Protein AF-A0A7L2R7R6-F1 (afdb_monomer)

Structure (mmCIF, N/CA/C/O backbone):
data_AF-A0A7L2R7R6-F1
#
_entry.id   AF-A0A7L2R7R6-F1
#
loop_
_atom_site.group_PDB
_atom_site.id
_atom_site.type_symbol
_atom_site.label_atom_id
_atom_site.label_alt_id
_atom_site.label_comp_id
_atom_site.label_asym_id
_atom_site.label_entity_id
_atom_site.label_seq_id
_atom_site.pdbx_PDB_ins_code
_atom_site.Cartn_x
_atom_site.Cartn_y
_atom_site.Cartn_z
_atom_site.occupancy
_atom_site.B_iso_or_equiv
_atom_site.auth_seq_id
_atom_site.auth_comp_id
_atom_site.auth_asym_id
_atom_site.auth_atom_id
_atom_site.pdbx_PDB_model_num
ATOM 1 N N . GLN A 1 1 ? 19.106 -12.930 -0.674 1.00 84.19 1 GLN A N 1
ATOM 2 C CA . GLN A 1 1 ? 17.961 -12.560 -1.533 1.00 84.19 1 GLN A CA 1
ATOM 3 C C . GLN A 1 1 ? 17.373 -11.198 -1.166 1.00 84.19 1 GLN A C 1
ATOM 5 O O . GLN A 1 1 ? 17.303 -10.368 -2.055 1.00 84.19 1 GLN A O 1
ATOM 10 N N . LEU A 1 2 ? 17.042 -10.899 0.100 1.00 93.94 2 LEU A N 1
ATOM 11 C CA . LEU A 1 2 ? 16.518 -9.565 0.470 1.00 93.94 2 LEU A CA 1
ATOM 12 C C . LEU A 1 2 ? 17.477 -8.404 0.155 1.00 93.94 2 LEU A C 1
ATOM 14 O O . LEU A 1 2 ? 17.039 -7.392 -0.372 1.00 93.94 2 LEU A O 1
ATOM 18 N N . LEU A 1 3 ? 18.783 -8.561 0.415 1.00 94.81 3 LEU A N 1
ATOM 19 C CA . LEU A 1 3 ? 19.774 -7.528 0.079 1.00 94.81 3 LEU A CA 1
ATOM 20 C C . LEU A 1 3 ? 19.840 -7.265 -1.432 1.00 94.81 3 LEU A C 1
ATOM 22 O O . LEU A 1 3 ? 19.861 -6.123 -1.861 1.00 94.81 3 LEU A O 1
ATOM 26 N N . GLU A 1 4 ? 19.829 -8.321 -2.242 1.00 95.75 4 GLU A N 1
ATOM 27 C CA . GLU A 1 4 ? 19.827 -8.210 -3.703 1.00 95.75 4 GLU A CA 1
ATOM 28 C C . GLU A 1 4 ? 18.562 -7.504 -4.204 1.00 95.75 4 GLU A C 1
ATOM 30 O O . GLU A 1 4 ? 18.647 -6.598 -5.024 1.00 95.75 4 GLU A O 1
ATOM 35 N N . GLN A 1 5 ? 17.397 -7.855 -3.654 1.00 95.44 5 GLN A N 1
ATOM 36 C CA . GLN A 1 5 ? 16.141 -7.177 -3.972 1.00 95.44 5 GLN A CA 1
ATOM 37 C C . GLN A 1 5 ? 16.171 -5.701 -3.568 1.00 95.44 5 GLN A C 1
ATOM 39 O O . GLN A 1 5 ? 15.775 -4.852 -4.363 1.00 95.44 5 GLN A O 1
ATOM 44 N N . ALA A 1 6 ? 16.677 -5.389 -2.373 1.00 95.12 6 ALA A N 1
ATOM 45 C CA . ALA A 1 6 ? 16.817 -4.016 -1.903 1.00 95.12 6 ALA A CA 1
ATOM 46 C C . ALA A 1 6 ? 17.739 -3.203 -2.825 1.00 95.12 6 ALA A C 1
ATOM 48 O O . ALA A 1 6 ? 17.372 -2.104 -3.227 1.00 95.12 6 ALA A O 1
ATOM 49 N N . LEU A 1 7 ? 18.877 -3.773 -3.235 1.00 96.75 7 LEU A N 1
ATOM 50 C CA . LEU A 1 7 ? 19.813 -3.132 -4.162 1.00 96.75 7 LEU A CA 1
ATOM 51 C C . LEU A 1 7 ? 19.201 -2.906 -5.547 1.00 96.75 7 LEU A C 1
ATOM 53 O O . LEU A 1 7 ? 19.373 -1.838 -6.132 1.00 96.75 7 LEU A O 1
ATOM 57 N N . VAL A 1 8 ? 18.461 -3.888 -6.072 1.00 95.19 8 VAL A N 1
ATOM 58 C CA . VAL A 1 8 ? 17.740 -3.728 -7.340 1.00 95.19 8 VAL A CA 1
ATOM 59 C C . VAL A 1 8 ? 16.736 -2.584 -7.228 1.00 95.19 8 VAL A C 1
ATOM 61 O O . VAL A 1 8 ? 16.703 -1.729 -8.107 1.00 95.19 8 VAL A O 1
ATOM 64 N N . ILE A 1 9 ? 15.951 -2.527 -6.151 1.00 94.31 9 ILE A N 1
ATOM 65 C CA . ILE A 1 9 ? 14.963 -1.463 -5.934 1.00 94.31 9 ILE A CA 1
ATOM 66 C C . ILE A 1 9 ? 15.643 -0.094 -5.810 1.00 94.31 9 ILE A C 1
ATOM 68 O O . ILE A 1 9 ? 15.216 0.848 -6.476 1.00 94.31 9 ILE A O 1
ATOM 72 N N . GLU A 1 10 ? 16.711 0.021 -5.018 1.00 95.25 10 GLU A N 1
ATOM 73 C CA . GLU A 1 10 ? 17.449 1.276 -4.827 1.00 95.25 10 GLU A CA 1
ATOM 74 C C . GLU A 1 10 ? 17.964 1.831 -6.161 1.00 95.25 10 GLU A C 1
ATOM 76 O O . GLU A 1 10 ? 17.746 2.999 -6.491 1.00 95.25 10 GLU A O 1
ATOM 81 N N . GLU A 1 11 ? 18.596 0.981 -6.971 1.00 95.12 11 GLU A N 1
ATOM 82 C CA . GLU A 1 11 ? 19.136 1.387 -8.265 1.00 95.12 11 GLU A CA 1
ATOM 83 C C . GLU A 1 11 ? 18.020 1.743 -9.263 1.00 95.12 11 GLU A C 1
ATOM 85 O O . GLU A 1 11 ? 18.174 2.683 -10.047 1.00 95.12 11 GLU A O 1
ATOM 90 N N . GLN A 1 12 ? 16.868 1.058 -9.222 1.00 92.56 12 GLN A N 1
ATOM 91 C CA . GLN A 1 12 ? 15.706 1.441 -10.034 1.00 92.56 12 GLN A CA 1
ATOM 92 C C . GLN A 1 12 ? 15.169 2.819 -9.642 1.00 92.56 12 GLN A C 1
ATOM 94 O O . GLN A 1 12 ? 14.906 3.634 -10.526 1.00 92.56 12 GLN A O 1
ATOM 99 N N . LEU A 1 13 ? 15.050 3.113 -8.344 1.00 92.81 13 LEU A N 1
ATOM 100 C CA . LEU A 1 13 ? 14.609 4.425 -7.863 1.00 92.81 13 LEU A CA 1
ATOM 101 C C . LEU A 1 13 ? 15.598 5.528 -8.259 1.00 92.81 13 LEU A C 1
ATOM 103 O O . LEU A 1 13 ? 15.184 6.579 -8.749 1.00 92.81 13 LEU A O 1
ATOM 107 N N . ARG A 1 14 ? 16.905 5.268 -8.134 1.00 96.00 14 ARG A N 1
ATOM 108 C CA . ARG A 1 14 ? 17.962 6.196 -8.560 1.00 96.00 14 ARG A CA 1
ATOM 109 C C . ARG A 1 14 ? 17.873 6.516 -10.054 1.00 96.00 14 ARG A C 1
ATOM 111 O O . ARG A 1 14 ? 17.934 7.682 -10.441 1.00 96.00 14 ARG A O 1
ATOM 118 N N . ARG A 1 15 ? 17.702 5.497 -10.904 1.00 93.69 15 ARG A N 1
ATOM 119 C CA . ARG A 1 15 ? 17.555 5.675 -12.361 1.00 93.69 15 ARG A CA 1
ATOM 120 C C . ARG A 1 15 ? 16.255 6.368 -12.737 1.00 93.69 15 ARG A C 1
ATOM 122 O O . ARG A 1 15 ? 16.269 7.215 -13.624 1.00 93.69 15 ARG A O 1
ATOM 129 N N . ALA A 1 16 ? 15.156 6.029 -12.068 1.00 90.62 16 ALA A N 1
ATOM 130 C CA . ALA A 1 16 ? 13.877 6.693 -12.271 1.00 90.62 16 ALA A CA 1
ATOM 131 C C . ALA A 1 16 ? 13.993 8.192 -11.971 1.00 90.62 16 ALA A C 1
ATOM 133 O O . ALA A 1 16 ? 13.594 9.001 -12.802 1.00 90.62 16 ALA A O 1
ATOM 134 N N . ALA A 1 17 ? 14.637 8.564 -10.860 1.00 90.69 17 ALA A N 1
ATOM 135 C CA . ALA A 1 17 ? 14.906 9.959 -10.525 1.00 90.69 17 ALA A CA 1
ATOM 136 C C . ALA A 1 17 ? 15.788 10.651 -11.578 1.00 90.69 17 ALA A C 1
ATOM 138 O O . ALA A 1 17 ? 15.450 11.739 -12.033 1.00 90.69 17 ALA A O 1
ATOM 139 N N . TYR A 1 18 ? 16.869 10.003 -12.032 1.00 94.88 18 TYR A N 1
ATOM 140 C CA . TYR A 1 18 ? 17.730 10.546 -13.094 1.00 94.88 18 TYR A CA 1
ATOM 141 C C . TYR A 1 18 ? 16.966 10.812 -14.402 1.00 94.88 18 TYR A C 1
ATOM 143 O O . TYR A 1 18 ? 17.211 11.804 -15.084 1.00 94.88 18 TYR A O 1
ATOM 151 N N . LEU A 1 19 ? 16.017 9.937 -14.742 1.00 92.62 19 LEU A N 1
ATOM 152 C CA . LEU A 1 19 ? 15.170 10.052 -15.930 1.00 92.62 19 LEU A CA 1
ATOM 153 C C . LEU A 1 19 ? 13.894 10.882 -15.693 1.00 92.62 19 LEU A C 1
ATOM 155 O O . LEU A 1 19 ? 13.074 10.982 -16.604 1.00 92.62 19 LEU A O 1
ATOM 159 N N . ASN A 1 20 ? 13.710 11.460 -14.499 1.00 90.25 20 ASN A N 1
ATOM 160 C CA . ASN A 1 20 ? 12.473 12.118 -14.056 1.00 90.25 20 ASN A CA 1
ATOM 161 C C . ASN A 1 20 ? 11.208 11.266 -14.287 1.00 90.25 20 ASN A C 1
ATOM 163 O O . ASN A 1 20 ? 10.127 11.788 -14.560 1.00 90.25 20 ASN A O 1
ATOM 167 N N . MET A 1 21 ? 11.335 9.942 -14.188 1.00 87.25 21 MET A N 1
ATOM 168 C CA . MET A 1 21 ? 10.201 9.029 -14.245 1.00 87.25 21 MET A CA 1
ATOM 169 C C . MET A 1 21 ? 9.457 9.082 -12.915 1.00 87.25 21 MET A C 1
ATOM 171 O O . MET A 1 21 ? 9.955 8.618 -11.889 1.00 87.25 21 MET A O 1
ATOM 175 N N . THR A 1 22 ? 8.248 9.627 -12.944 1.00 81.25 22 THR A N 1
ATOM 176 C CA . THR A 1 22 ? 7.325 9.601 -11.812 1.00 81.25 22 THR A CA 1
ATOM 177 C C . THR A 1 22 ? 6.437 8.364 -11.890 1.00 81.25 22 THR A C 1
ATOM 179 O O . THR A 1 22 ? 6.097 7.881 -12.973 1.00 81.25 22 THR A O 1
ATOM 182 N N . GLN A 1 23 ? 6.079 7.812 -10.731 1.00 77.00 23 GLN A N 1
ATOM 183 C CA . GLN A 1 23 ? 5.053 6.776 -10.680 1.00 77.00 23 GLN A CA 1
ATOM 184 C C . GLN A 1 23 ? 3.691 7.415 -10.929 1.00 77.00 23 GLN A C 1
ATOM 186 O O . GLN A 1 23 ? 3.405 8.500 -10.425 1.00 77.00 23 GLN A O 1
ATOM 191 N N . ASP A 1 24 ? 2.858 6.732 -11.706 1.00 79.88 24 ASP A N 1
ATOM 192 C CA . ASP A 1 24 ? 1.473 7.134 -11.887 1.00 79.88 24 ASP A CA 1
ATOM 193 C C . ASP A 1 24 ? 0.710 6.880 -10.573 1.00 79.88 24 ASP A C 1
ATOM 195 O O . ASP A 1 24 ? 0.585 5.719 -10.167 1.00 79.88 24 ASP A O 1
ATOM 199 N N . PRO A 1 25 ? 0.196 7.921 -9.892 1.00 73.81 25 PRO A N 1
ATOM 200 C CA . PRO A 1 25 ? -0.549 7.752 -8.647 1.00 73.81 25 PRO A CA 1
ATOM 201 C C . PRO A 1 25 ? -1.862 6.985 -8.850 1.00 73.81 25 PRO A C 1
ATOM 203 O O . PRO A 1 25 ? -2.395 6.424 -7.896 1.00 73.81 25 PRO A O 1
ATOM 206 N N . SER A 1 26 ? -2.369 6.910 -10.086 1.00 77.38 26 SER A N 1
ATOM 207 C CA . SER A 1 26 ? -3.529 6.086 -10.431 1.00 77.38 26 SER A CA 1
ATOM 208 C C . SER A 1 26 ? -3.180 4.607 -10.639 1.00 77.38 26 SER A C 1
ATOM 210 O O . SER A 1 26 ? -4.073 3.779 -10.840 1.00 77.38 26 SER A O 1
ATOM 212 N N . HIS A 1 27 ? -1.895 4.235 -10.547 1.00 83.69 27 HIS A N 1
ATOM 213 C CA . HIS A 1 27 ? -1.480 2.846 -10.652 1.00 83.69 27 HIS A CA 1
ATOM 214 C C . HIS A 1 27 ? -2.096 2.023 -9.504 1.00 83.69 27 HIS A C 1
ATOM 216 O O . HIS A 1 27 ? -1.962 2.389 -8.335 1.00 83.69 27 HIS A O 1
ATOM 222 N N . PRO A 1 28 ? -2.707 0.859 -9.777 1.00 80.50 28 PRO A N 1
ATOM 223 C CA . PRO A 1 28 ? -3.454 0.119 -8.761 1.00 80.50 28 PRO A CA 1
ATOM 224 C C . PRO A 1 28 ? -2.636 -0.306 -7.536 1.00 80.50 28 PRO A C 1
ATOM 226 O O . PRO A 1 28 ? -3.138 -0.321 -6.417 1.00 80.50 28 PRO A O 1
ATOM 229 N N . ALA A 1 29 ? -1.352 -0.616 -7.735 1.00 86.56 29 ALA A N 1
ATOM 230 C CA . ALA A 1 29 ? -0.447 -0.911 -6.625 1.00 86.56 29 ALA A CA 1
ATOM 231 C C . ALA A 1 29 ? -0.145 0.331 -5.762 1.00 86.56 29 ALA A C 1
ATOM 233 O O . ALA A 1 29 ? 0.061 0.187 -4.563 1.00 86.56 29 ALA A O 1
ATOM 234 N N . MET A 1 30 ? -0.150 1.539 -6.345 1.00 89.56 30 MET A N 1
ATOM 235 C CA . MET A 1 30 ? 0.002 2.783 -5.581 1.00 89.56 30 MET A CA 1
ATOM 236 C C . MET A 1 30 ? -1.244 3.080 -4.750 1.00 89.56 30 MET A C 1
ATOM 238 O O . MET A 1 30 ? -1.107 3.465 -3.594 1.00 89.56 30 MET A O 1
ATOM 242 N N . ALA A 1 31 ? -2.441 2.842 -5.294 1.00 88.25 31 ALA A N 1
ATOM 243 C CA . ALA A 1 31 ? -3.689 2.996 -4.546 1.00 88.25 31 ALA A CA 1
ATOM 244 C C . ALA A 1 31 ? -3.747 2.050 -3.331 1.00 88.25 31 ALA A C 1
ATOM 246 O O . ALA A 1 31 ? -4.052 2.487 -2.223 1.00 88.25 31 ALA A O 1
ATOM 247 N N . LEU A 1 32 ? -3.368 0.780 -3.517 1.00 91.81 32 LEU A N 1
ATOM 248 C CA . LEU A 1 32 ? -3.255 -0.181 -2.417 1.00 91.81 32 LEU A CA 1
ATOM 249 C C . LEU A 1 32 ? -2.191 0.242 -1.390 1.00 91.81 32 LEU A C 1
ATOM 251 O O . LEU A 1 32 ? -2.426 0.138 -0.190 1.00 91.81 32 LEU A O 1
ATOM 255 N N . ASN A 1 33 ? -1.038 0.740 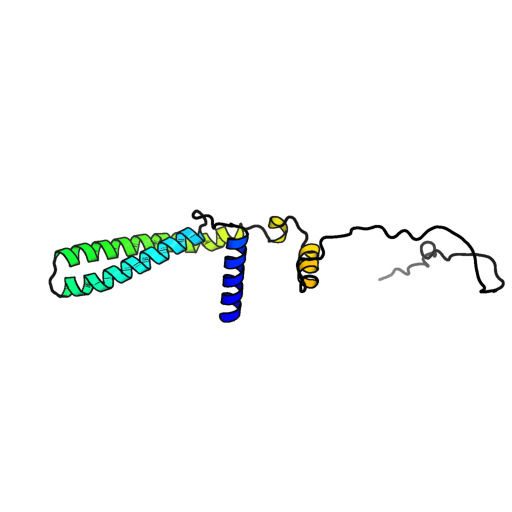-1.848 1.00 91.94 33 ASN A N 1
ATOM 256 C CA . ASN A 1 33 ? 0.024 1.232 -0.969 1.00 91.94 33 ASN A CA 1
ATOM 257 C C . ASN A 1 33 ? -0.415 2.455 -0.144 1.00 91.94 33 ASN A C 1
ATOM 259 O O . ASN A 1 33 ? -0.106 2.539 1.039 1.00 91.94 33 ASN A O 1
ATOM 263 N N . ALA A 1 34 ? -1.163 3.385 -0.743 1.00 92.31 34 ALA A N 1
ATOM 264 C CA . ALA A 1 34 ? -1.720 4.532 -0.031 1.00 92.31 34 ALA A CA 1
ATOM 265 C C . ALA A 1 34 ? -2.725 4.092 1.045 1.00 92.31 34 ALA A C 1
ATOM 267 O O . ALA A 1 34 ? -2.653 4.564 2.176 1.00 92.31 34 ALA A O 1
ATOM 268 N N . ARG A 1 35 ? -3.604 3.133 0.721 1.00 93.81 35 ARG A N 1
ATOM 269 C CA . ARG A 1 35 ? -4.536 2.551 1.699 1.00 93.81 35 ARG A CA 1
ATOM 270 C C . ARG A 1 35 ? -3.819 1.817 2.829 1.00 93.81 35 ARG A C 1
ATOM 272 O O . ARG A 1 35 ? -4.243 1.927 3.973 1.00 93.81 35 ARG A O 1
ATOM 279 N N . LEU A 1 36 ? -2.721 1.116 2.538 1.00 95.50 36 LEU A N 1
ATOM 280 C CA . LEU A 1 36 ? -1.900 0.487 3.575 1.00 95.50 36 LEU A CA 1
ATOM 281 C C . LEU A 1 36 ? -1.351 1.531 4.559 1.00 95.50 36 LEU A C 1
ATOM 283 O O . LEU A 1 36 ? -1.495 1.350 5.764 1.00 95.50 36 LEU A O 1
ATOM 287 N N . ALA A 1 37 ? -0.803 2.639 4.056 1.00 95.44 37 ALA A N 1
ATOM 288 C CA . ALA A 1 37 ? -0.306 3.723 4.905 1.00 95.44 37 ALA A CA 1
ATOM 289 C C . ALA A 1 37 ? -1.423 4.366 5.754 1.00 95.44 37 ALA A C 1
ATOM 291 O O . ALA A 1 37 ? -1.205 4.719 6.913 1.00 95.44 37 ALA A O 1
ATOM 292 N N . GLU A 1 38 ? -2.636 4.496 5.207 1.00 95.94 38 GLU A N 1
ATOM 293 C CA . GLU A 1 38 ? -3.797 4.993 5.955 1.00 95.94 38 GLU A CA 1
ATOM 294 C C . GLU A 1 38 ? -4.214 4.027 7.073 1.00 95.94 38 GLU A C 1
ATOM 296 O O . GLU A 1 38 ? -4.456 4.456 8.201 1.00 95.94 38 GLU A O 1
ATOM 301 N N . VAL A 1 39 ? -4.231 2.719 6.794 1.00 97.06 39 VAL A N 1
ATOM 302 C CA . VAL A 1 39 ? -4.503 1.686 7.803 1.00 97.06 39 VAL A CA 1
ATOM 303 C C . VAL A 1 39 ? -3.468 1.722 8.924 1.00 97.06 39 VAL A C 1
ATOM 305 O O . VAL A 1 39 ? -3.848 1.668 10.093 1.00 97.06 39 VAL A O 1
ATOM 308 N N . GLU A 1 40 ? -2.182 1.849 8.597 1.00 95.62 40 GLU A N 1
ATOM 309 C CA . GLU A 1 40 ? -1.114 1.983 9.594 1.00 95.62 40 GLU A CA 1
ATOM 310 C C . GLU A 1 40 ? -1.334 3.217 10.477 1.00 95.62 40 GLU A C 1
ATOM 312 O O . GLU A 1 40 ? -1.313 3.105 11.702 1.00 95.62 40 GLU A O 1
ATOM 317 N N . CYS A 1 41 ? -1.645 4.367 9.875 1.00 96.25 41 CYS A N 1
ATOM 318 C CA . CYS A 1 41 ? -1.915 5.605 10.606 1.00 96.25 41 CYS A CA 1
ATOM 319 C C . CYS A 1 41 ? -3.138 5.488 11.535 1.00 96.25 41 CYS A C 1
ATOM 321 O O . CYS A 1 41 ? -3.085 5.887 12.703 1.00 96.25 41 CYS A O 1
ATOM 323 N N . LEU A 1 42 ? -4.238 4.904 11.052 1.00 96.06 42 LEU A N 1
ATOM 324 C CA . LEU A 1 42 ? -5.442 4.679 11.856 1.00 96.06 42 LEU A CA 1
ATOM 325 C C . LEU A 1 42 ? -5.193 3.686 12.992 1.00 96.06 42 LEU A C 1
ATOM 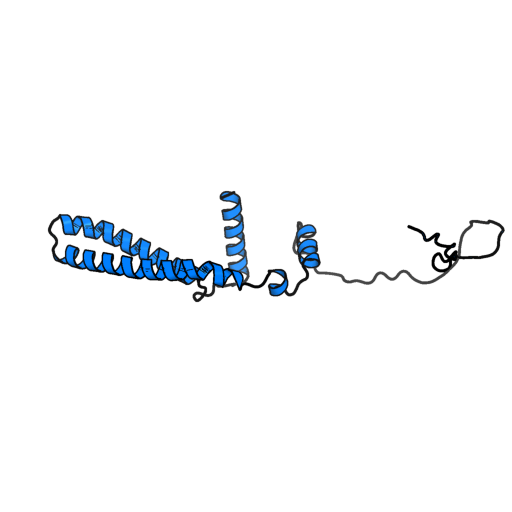327 O O . LEU A 1 42 ? -5.671 3.905 14.106 1.00 96.06 42 LEU A O 1
ATOM 331 N N . ALA A 1 43 ? -4.426 2.623 12.746 1.00 95.38 43 ALA A N 1
ATOM 332 C CA . ALA A 1 43 ? -4.041 1.664 13.775 1.00 95.38 43 ALA A CA 1
ATOM 333 C C . ALA A 1 43 ? -3.172 2.320 14.860 1.00 95.38 43 ALA A C 1
ATOM 335 O O . ALA A 1 43 ? -3.376 2.083 16.055 1.00 95.38 43 ALA A O 1
ATOM 336 N N . GLU A 1 44 ? -2.252 3.196 14.462 1.00 95.38 44 GLU A N 1
ATOM 337 C CA . GLU A 1 44 ? -1.412 3.956 15.384 1.00 95.38 44 GLU A CA 1
ATOM 338 C C . GLU A 1 44 ? -2.258 4.922 16.232 1.00 95.38 44 GLU A C 1
ATOM 340 O O . GLU A 1 44 ? -2.150 4.939 17.462 1.00 95.38 44 GLU A O 1
ATOM 345 N N . SER A 1 45 ? -3.187 5.658 15.611 1.00 94.00 45 SER A N 1
ATOM 346 C CA . SER A 1 45 ? -4.155 6.511 16.316 1.00 94.00 45 SER A CA 1
ATOM 347 C C . SER A 1 45 ? -5.027 5.707 17.290 1.00 94.00 45 SER A C 1
ATOM 349 O O . SER A 1 45 ? -5.189 6.088 18.454 1.00 94.00 45 SER A O 1
ATOM 351 N N . HIS A 1 46 ? -5.517 4.541 16.859 1.00 95.50 46 HIS A N 1
ATOM 352 C CA . HIS A 1 46 ? -6.310 3.633 17.683 1.00 95.50 46 HIS A CA 1
ATOM 353 C C . HIS A 1 46 ? -5.547 3.186 18.939 1.00 95.50 46 HIS A C 1
ATOM 355 O O . HIS A 1 46 ? -6.120 3.133 20.030 1.00 95.50 46 HIS A O 1
ATOM 361 N N . GLN A 1 47 ? -4.244 2.908 18.827 1.00 94.50 47 GLN A N 1
ATOM 362 C CA . GLN A 1 47 ? -3.412 2.525 19.970 1.00 94.50 47 GLN A CA 1
ATOM 363 C C . GLN A 1 47 ? -3.341 3.624 21.043 1.00 94.50 47 GLN A C 1
ATOM 365 O O . GLN A 1 47 ? -3.317 3.318 22.240 1.00 94.50 47 GLN A O 1
ATOM 370 N N . HIS A 1 48 ? -3.321 4.893 20.632 1.00 92.50 48 HIS A N 1
ATOM 371 C CA . HIS A 1 48 ? -3.311 6.036 21.545 1.00 92.50 48 HIS A CA 1
ATOM 372 C C . HIS A 1 48 ? -4.692 6.247 22.180 1.00 92.50 48 HIS A C 1
ATOM 374 O O . HIS A 1 48 ? -4.815 6.236 23.407 1.00 92.50 48 HIS A O 1
ATOM 380 N N . LEU A 1 49 ? -5.740 6.323 21.355 1.00 93.75 49 LEU A N 1
ATOM 381 C CA . LEU A 1 49 ? -7.116 6.569 21.798 1.00 93.75 49 LEU A CA 1
ATOM 382 C C . LEU A 1 49 ? -7.669 5.454 22.696 1.00 93.75 49 LEU A C 1
ATOM 384 O O . LEU A 1 49 ? -8.462 5.723 23.599 1.00 93.75 49 LEU A O 1
ATOM 388 N N . SER A 1 50 ? -7.231 4.208 22.492 1.00 94.25 50 SER A N 1
ATOM 389 C CA . SER A 1 50 ? -7.625 3.058 23.316 1.00 94.25 50 SER A CA 1
ATOM 390 C C . SER A 1 50 ? -7.265 3.269 24.787 1.00 94.25 50 SER A C 1
ATOM 392 O O . SER A 1 50 ? -8.098 3.060 25.671 1.00 94.25 50 SER A O 1
ATOM 394 N N . LYS A 1 51 ? -6.060 3.789 25.058 1.00 94.38 51 LYS A N 1
ATOM 395 C CA . LYS A 1 51 ? -5.590 4.081 26.421 1.00 94.38 51 LYS A CA 1
ATOM 396 C C . LYS A 1 51 ? -6.411 5.189 27.078 1.00 94.38 51 LYS A C 1
ATOM 398 O O . LYS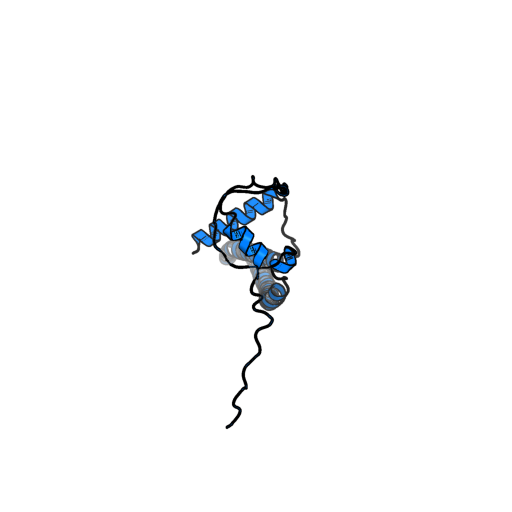 A 1 51 ? -6.779 5.068 28.243 1.00 94.38 51 LYS A O 1
ATOM 403 N N . GLU A 1 52 ? -6.724 6.245 26.330 1.00 92.31 52 GLU A N 1
ATOM 404 C CA . GLU A 1 52 ? -7.550 7.351 26.826 1.00 92.31 52 GLU A CA 1
ATOM 405 C C . GLU A 1 52 ? -8.990 6.906 27.115 1.00 92.31 52 GLU A C 1
ATOM 407 O O . GLU A 1 52 ? -9.559 7.266 28.145 1.00 92.31 52 GLU A O 1
ATOM 412 N N . SER A 1 53 ? -9.574 6.080 26.244 1.00 93.12 53 SER A N 1
ATOM 413 C CA . SER A 1 53 ? -10.910 5.506 26.445 1.00 93.12 53 SER A CA 1
ATOM 414 C C . SER A 1 53 ? -10.975 4.618 27.691 1.00 93.12 53 SER A C 1
ATOM 416 O O . SER A 1 53 ? -11.886 4.776 28.506 1.00 93.12 53 SER A O 1
ATOM 418 N N . LEU A 1 54 ? -9.974 3.750 27.899 1.00 92.56 54 LEU A N 1
ATOM 419 C CA . LEU A 1 54 ? -9.841 2.907 29.099 1.00 92.56 54 LEU A CA 1
ATOM 420 C C . LEU A 1 54 ? -9.752 3.730 30.393 1.00 92.56 54 LEU A C 1
ATOM 422 O O . LEU A 1 54 ? -10.243 3.292 31.431 1.00 92.56 54 LEU A O 1
ATOM 426 N N . ALA A 1 55 ? -9.191 4.941 30.328 1.00 93.69 55 ALA A N 1
ATOM 427 C CA . ALA A 1 55 ? -9.179 5.893 31.439 1.00 93.69 55 ALA A CA 1
ATOM 428 C C . ALA A 1 55 ? -10.547 6.569 31.697 1.00 93.69 55 ALA A C 1
ATOM 430 O O . ALA A 1 55 ? -10.657 7.436 32.561 1.00 93.69 55 ALA A O 1
ATOM 431 N N . GLY A 1 56 ? -11.600 6.181 30.968 1.00 91.94 56 GLY A N 1
ATOM 432 C CA . GLY A 1 56 ? -12.966 6.686 31.125 1.00 91.94 56 GLY A CA 1
ATOM 433 C C . GLY A 1 56 ? -13.321 7.856 30.204 1.00 91.94 56 GLY A C 1
ATOM 434 O O . GLY A 1 56 ? -14.369 8.484 30.386 1.00 91.94 56 GLY A O 1
ATOM 435 N N . ASN A 1 57 ? -12.484 8.165 29.207 1.00 94.25 57 ASN A N 1
ATOM 436 C CA . ASN A 1 57 ? -12.725 9.261 28.272 1.00 94.25 57 ASN A CA 1
ATOM 437 C C . ASN A 1 57 ? -13.830 8.901 27.253 1.00 94.25 57 ASN A C 1
ATOM 439 O O . ASN A 1 57 ? -13.594 8.270 26.221 1.00 94.25 57 ASN A O 1
ATOM 443 N N . LYS A 1 58 ? -15.067 9.327 27.536 1.00 92.75 58 LYS A N 1
ATOM 444 C CA . LYS A 1 58 ? -16.248 9.054 26.696 1.00 92.75 58 LYS A CA 1
ATOM 445 C C . LYS A 1 58 ? -16.115 9.521 25.233 1.00 92.75 58 LYS A C 1
ATOM 447 O O . LYS A 1 58 ? -16.475 8.730 24.360 1.00 92.75 58 LYS A O 1
ATOM 452 N N . PRO A 1 59 ? -15.624 10.738 24.907 1.00 92.81 59 PRO A N 1
ATOM 453 C CA . PRO A 1 59 ? -15.424 11.115 23.508 1.00 92.81 59 PRO A CA 1
ATOM 454 C C . PRO A 1 59 ? -14.342 10.280 22.810 1.00 92.81 59 PRO A C 1
ATOM 456 O O . PRO A 1 59 ? -14.532 9.948 21.643 1.00 92.81 59 PRO A O 1
ATOM 459 N N . ALA A 1 60 ? -13.280 9.851 23.505 1.00 94.31 60 ALA A N 1
ATOM 460 C CA . ALA A 1 60 ? -12.294 8.931 22.923 1.00 94.31 60 ALA A CA 1
ATOM 461 C C . ALA A 1 60 ? -12.938 7.593 22.524 1.00 94.31 60 ALA A C 1
ATOM 463 O O . ALA A 1 60 ? -12.663 7.080 21.444 1.00 94.31 60 ALA A O 1
ATOM 464 N N . ASN A 1 61 ? -13.870 7.076 23.331 1.00 93.00 61 ASN A N 1
ATOM 465 C CA . ASN A 1 61 ? -14.611 5.860 22.995 1.00 93.00 61 ASN A CA 1
ATOM 466 C C . ASN A 1 61 ? -15.468 6.014 21.722 1.00 93.00 61 ASN A C 1
ATOM 468 O O . ASN A 1 61 ? -15.484 5.142 20.857 1.00 93.00 61 ASN A O 1
ATOM 472 N N . ALA A 1 62 ? -16.144 7.156 21.560 1.00 95.31 62 ALA A N 1
ATOM 473 C CA . ALA A 1 62 ? -16.911 7.437 20.345 1.00 95.31 62 ALA A CA 1
ATOM 474 C C . ALA A 1 62 ? -16.013 7.524 19.097 1.00 95.31 62 ALA A C 1
ATOM 476 O O . ALA A 1 62 ? -16.401 7.065 18.023 1.00 95.31 62 ALA A O 1
ATOM 477 N N . VAL A 1 63 ? -14.813 8.099 19.232 1.00 95.44 63 VAL A N 1
ATOM 478 C CA . VAL A 1 63 ? -13.831 8.156 18.141 1.00 95.44 63 VAL A CA 1
ATOM 479 C C . VAL A 1 63 ? -13.256 6.769 17.847 1.00 95.44 63 VAL A C 1
ATOM 481 O O . VAL A 1 63 ? -13.149 6.425 16.678 1.00 95.44 63 VAL A O 1
ATOM 484 N N . LEU A 1 64 ? -12.977 5.934 18.854 1.00 95.75 64 LEU A N 1
ATOM 485 C CA . LEU A 1 64 ? -12.522 4.551 18.648 1.00 95.75 64 LEU A CA 1
ATOM 486 C C . LEU A 1 64 ? -13.497 3.742 17.803 1.00 95.75 64 LEU A C 1
ATOM 488 O O . LEU A 1 64 ? -13.077 3.085 16.857 1.00 95.75 64 LEU A O 1
ATOM 492 N N . HIS A 1 65 ? -14.796 3.836 18.090 1.00 95.44 65 HIS A N 1
ATOM 493 C CA . HIS A 1 65 ? -15.804 3.174 17.266 1.00 95.44 65 HIS A CA 1
ATOM 494 C C . HIS A 1 65 ? -15.779 3.663 15.812 1.00 95.44 65 HIS A C 1
ATOM 496 O O . HIS A 1 65 ? -15.909 2.856 14.898 1.00 95.44 65 HIS A O 1
ATOM 502 N N . LYS A 1 66 ? -15.557 4.963 15.577 1.00 95.69 66 LYS A N 1
ATOM 503 C CA . LYS A 1 66 ? -15.405 5.497 14.214 1.00 95.69 66 LYS A CA 1
ATOM 504 C C . LYS A 1 66 ? -14.137 4.993 13.530 1.00 95.69 66 LYS A C 1
ATOM 506 O O . LYS A 1 66 ? -14.204 4.627 12.365 1.00 95.69 66 LYS A O 1
ATOM 511 N N . VAL A 1 67 ? -13.014 4.951 14.245 1.00 96.31 67 VAL A N 1
ATOM 512 C CA . VAL A 1 67 ? -11.739 4.440 13.720 1.00 96.31 67 VAL A CA 1
ATOM 513 C C . VAL A 1 67 ? -11.860 2.960 13.363 1.00 96.31 67 VAL A C 1
ATOM 515 O O . VAL A 1 67 ? -11.409 2.565 12.296 1.00 96.31 67 VAL A O 1
ATOM 518 N N . LEU A 1 68 ? -12.513 2.150 14.201 1.00 95.81 68 LEU A N 1
ATOM 519 C CA . LEU A 1 68 ? -12.774 0.739 13.903 1.00 95.81 68 LEU A CA 1
ATOM 520 C C . LEU A 1 68 ? -13.628 0.571 12.643 1.00 95.81 68 LEU A C 1
ATOM 522 O O . LEU A 1 68 ? -13.254 -0.198 11.766 1.00 95.81 68 LEU A O 1
ATOM 526 N N . ASN A 1 69 ? -14.711 1.340 12.511 1.00 96.69 69 ASN A N 1
ATOM 527 C CA . ASN A 1 69 ? -15.535 1.305 11.301 1.00 96.69 69 ASN A CA 1
ATOM 528 C C . ASN A 1 69 ? -14.731 1.716 10.055 1.00 96.69 69 ASN A C 1
ATOM 530 O O . ASN A 1 69 ? -14.819 1.063 9.021 1.00 96.69 69 ASN A O 1
ATOM 534 N N . GLN A 1 70 ? -13.902 2.760 10.156 1.00 97.06 70 GLN A N 1
ATOM 535 C CA . GLN A 1 70 ? -13.062 3.208 9.044 1.00 97.06 70 GLN A CA 1
ATOM 536 C C . GLN A 1 70 ? -12.005 2.160 8.664 1.00 97.06 70 GLN A C 1
ATOM 538 O O . GLN A 1 70 ? -11.746 1.946 7.482 1.00 97.06 70 GLN A O 1
ATOM 543 N N . LEU A 1 71 ? -11.421 1.472 9.651 1.00 97.38 71 LEU A N 1
ATOM 544 C CA . LEU A 1 71 ? -10.520 0.345 9.413 1.00 97.38 71 LEU A CA 1
ATOM 545 C C . LEU A 1 71 ? -11.240 -0.799 8.689 1.00 97.38 71 LEU A C 1
ATOM 547 O O . LEU A 1 71 ? -10.680 -1.358 7.752 1.00 97.38 71 LEU A O 1
ATOM 551 N N . GLU A 1 72 ? -12.469 -1.142 9.077 1.00 96.69 72 GLU A N 1
ATOM 552 C CA . GLU A 1 72 ? -13.254 -2.183 8.399 1.00 96.69 72 GLU A CA 1
ATOM 553 C C . GLU A 1 72 ? -13.543 -1.834 6.931 1.00 96.69 72 GLU A C 1
ATOM 555 O O . GLU A 1 72 ? -13.336 -2.672 6.047 1.00 96.69 72 GLU A O 1
ATOM 560 N N . GLU A 1 73 ? -13.967 -0.598 6.659 1.00 97.00 73 GLU A N 1
ATOM 561 C CA . GLU A 1 73 ? -14.216 -0.108 5.298 1.00 97.00 73 GLU A CA 1
ATOM 562 C C . GLU A 1 73 ? -12.935 -0.136 4.449 1.00 97.00 73 GLU A C 1
ATOM 564 O O . GLU A 1 73 ? -12.920 -0.726 3.364 1.00 97.00 73 GLU A O 1
ATOM 569 N N . LEU A 1 74 ? -11.826 0.398 4.974 1.00 96.69 74 LEU A N 1
ATOM 570 C CA . LEU A 1 74 ? -10.535 0.397 4.280 1.00 96.69 74 LEU A CA 1
ATOM 571 C C . LEU A 1 74 ? -10.015 -1.015 4.015 1.00 96.69 74 LEU A C 1
ATOM 573 O O . LEU A 1 74 ? -9.522 -1.293 2.922 1.00 96.69 74 LEU A O 1
ATOM 577 N N . LEU A 1 75 ? -10.137 -1.929 4.978 1.00 97.25 75 LEU A N 1
ATOM 578 C CA . LEU A 1 75 ? -9.729 -3.323 4.795 1.00 97.25 75 LEU A CA 1
ATOM 579 C C . LEU A 1 75 ? -10.583 -4.027 3.735 1.00 97.25 75 LEU A C 1
ATOM 581 O O . LEU A 1 75 ? -10.062 -4.846 2.970 1.00 97.25 75 LEU A O 1
ATOM 585 N N . SER A 1 76 ? -11.876 -3.705 3.655 1.00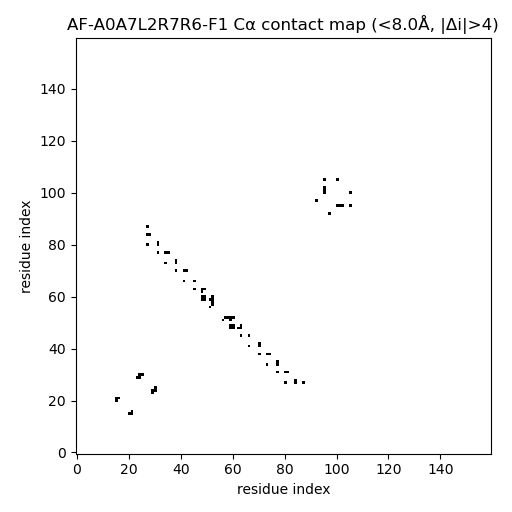 97.00 76 SER A N 1
ATOM 586 C CA . SER A 1 76 ? -12.757 -4.201 2.596 1.00 97.00 76 SER A CA 1
ATOM 587 C C . SER A 1 76 ? -12.303 -3.716 1.214 1.00 97.00 76 SER A C 1
ATOM 589 O O . SER A 1 76 ? -12.177 -4.522 0.285 1.00 97.00 76 SER A O 1
ATOM 591 N N . ASP A 1 77 ? -11.966 -2.434 1.086 1.00 94.31 77 ASP A N 1
ATOM 592 C CA . ASP A 1 77 ? -11.449 -1.860 -0.160 1.00 94.31 77 ASP A CA 1
ATOM 593 C C . ASP A 1 77 ? -10.083 -2.442 -0.543 1.00 94.31 77 ASP A C 1
ATOM 595 O O . ASP A 1 77 ? -9.875 -2.860 -1.684 1.00 94.31 77 ASP A O 1
ATOM 599 N N . MET A 1 78 ? -9.163 -2.569 0.416 1.00 96.38 78 MET A N 1
ATOM 600 C CA . MET A 1 78 ? -7.861 -3.202 0.191 1.00 96.38 78 MET A CA 1
ATOM 601 C C . MET A 1 78 ? -8.010 -4.652 -0.264 1.00 96.38 78 MET A C 1
ATOM 603 O O . MET A 1 78 ? -7.303 -5.102 -1.166 1.00 96.38 78 MET A O 1
ATOM 607 N N . LYS A 1 79 ? -8.954 -5.403 0.309 1.00 95.62 79 LYS A N 1
ATOM 608 C CA . LYS A 1 79 ? -9.264 -6.758 -0.154 1.00 95.62 79 LYS A CA 1
ATOM 609 C C . LYS A 1 79 ? -9.751 -6.744 -1.605 1.00 95.62 79 LYS A C 1
ATOM 611 O O . LYS A 1 79 ? -9.321 -7.584 -2.403 1.00 95.62 79 LYS A O 1
ATOM 616 N N . ALA A 1 80 ? -10.618 -5.802 -1.974 1.00 93.81 80 ALA A N 1
ATOM 617 C CA . ALA A 1 80 ? -11.065 -5.649 -3.356 1.00 93.81 80 ALA A CA 1
ATOM 618 C C . ALA A 1 80 ? -9.891 -5.338 -4.304 1.00 93.81 80 ALA A C 1
ATOM 620 O O . ALA A 1 80 ? -9.799 -5.932 -5.379 1.00 93.81 80 ALA A O 1
ATOM 621 N N . ASP A 1 81 ? -8.943 -4.496 -3.898 1.00 92.38 81 ASP A N 1
ATOM 622 C CA . ASP A 1 81 ? -7.739 -4.233 -4.690 1.00 92.38 81 ASP A CA 1
ATOM 623 C C . ASP A 1 81 ? -6.854 -5.464 -4.835 1.00 92.38 81 ASP A C 1
ATOM 625 O O . ASP A 1 81 ? -6.461 -5.807 -5.948 1.00 92.38 81 ASP A O 1
ATOM 629 N N . VAL A 1 82 ? -6.557 -6.155 -3.731 1.00 94.50 82 VAL A N 1
ATOM 630 C CA . VAL A 1 82 ? -5.686 -7.339 -3.719 1.00 94.50 82 VAL A CA 1
ATOM 631 C C . VAL A 1 82 ? -6.259 -8.435 -4.611 1.00 94.50 82 VAL A C 1
ATOM 633 O O . VAL A 1 82 ? -5.520 -9.061 -5.366 1.00 94.50 82 VAL A O 1
ATOM 636 N N . THR A 1 83 ? -7.578 -8.639 -4.593 1.00 94.56 83 THR A N 1
ATOM 637 C CA . THR A 1 83 ? -8.228 -9.618 -5.482 1.00 94.56 83 THR A CA 1
ATOM 638 C C . THR A 1 83 ? -8.150 -9.223 -6.959 1.00 94.56 83 THR A C 1
ATOM 640 O O . THR A 1 83 ? -8.052 -10.093 -7.825 1.00 94.56 83 THR A O 1
ATOM 643 N N . ARG A 1 84 ? -8.144 -7.923 -7.274 1.00 92.56 84 ARG A N 1
ATOM 644 C CA . ARG A 1 84 ? -8.027 -7.412 -8.650 1.00 92.56 84 ARG A CA 1
ATOM 645 C C . ARG A 1 84 ? -6.579 -7.319 -9.133 1.00 92.56 84 ARG A C 1
ATOM 647 O O . ARG A 1 84 ? -6.341 -7.403 -10.340 1.00 92.56 84 ARG A O 1
ATOM 654 N N . LEU A 1 85 ? -5.613 -7.172 -8.232 1.00 91.75 85 LEU A N 1
ATOM 655 C CA . LEU A 1 85 ? -4.208 -6.905 -8.540 1.00 91.75 85 LEU A CA 1
ATOM 656 C C . LEU A 1 85 ? -3.567 -7.944 -9.485 1.00 91.75 85 LEU A C 1
ATOM 658 O O . LEU A 1 85 ? -2.960 -7.513 -10.467 1.00 91.75 85 LEU A O 1
ATOM 662 N N . PRO A 1 86 ? -3.761 -9.271 -9.322 1.00 92.00 86 PRO A N 1
ATOM 663 C CA . PRO A 1 86 ? -3.238 -10.264 -10.265 1.00 92.00 86 PRO A CA 1
ATOM 664 C C . PRO A 1 86 ? -3.729 -10.041 -11.698 1.00 92.00 86 PRO A C 1
ATOM 666 O O . PRO A 1 86 ? -2.948 -10.084 -12.649 1.00 92.00 86 PRO A O 1
ATOM 669 N N . SER A 1 87 ? -5.022 -9.739 -11.855 1.00 91.62 87 SER A N 1
ATOM 670 C CA . SER A 1 87 ? -5.618 -9.496 -13.170 1.00 91.62 87 SER A CA 1
ATOM 671 C C . SER A 1 87 ? -5.047 -8.242 -13.834 1.00 91.62 87 SER A C 1
ATOM 673 O O . SER A 1 87 ? -4.814 -8.237 -15.041 1.00 91.62 87 SER A O 1
ATOM 675 N N . MET A 1 88 ? -4.744 -7.200 -13.058 1.00 87.19 88 MET A N 1
ATOM 676 C CA . MET A 1 88 ? -4.149 -5.970 -13.581 1.00 87.19 88 MET A CA 1
ATOM 677 C C . MET A 1 88 ? -2.671 -6.149 -13.925 1.00 87.19 88 MET A C 1
ATOM 679 O O . MET A 1 88 ? -2.248 -5.716 -14.994 1.00 87.19 88 MET A O 1
ATOM 683 N N . LEU A 1 89 ? -1.904 -6.860 -13.092 1.00 87.62 89 LEU A N 1
ATOM 684 C CA . LEU A 1 89 ? -0.505 -7.181 -13.387 1.00 87.62 89 LEU A CA 1
ATOM 685 C C . LEU A 1 89 ? -0.363 -8.033 -14.654 1.00 87.62 89 LEU A C 1
ATOM 687 O O . LEU A 1 89 ? 0.563 -7.814 -15.430 1.00 87.62 89 LEU A O 1
ATOM 691 N N . SER A 1 90 ? -1.311 -8.941 -14.915 1.00 89.31 90 SER A N 1
ATOM 692 C CA . SER A 1 90 ? -1.307 -9.764 -16.135 1.00 89.31 90 SER A CA 1
ATOM 693 C C . SER A 1 90 ? -1.457 -8.958 -17.431 1.00 89.31 90 SER A C 1
ATOM 695 O O . SER A 1 90 ? -1.062 -9.423 -18.497 1.00 89.31 90 SER A O 1
ATOM 697 N N . ARG A 1 91 ? -2.014 -7.741 -17.352 1.00 89.31 91 ARG A N 1
ATOM 698 C CA . ARG A 1 91 ? -2.207 -6.854 -18.507 1.00 89.31 91 ARG A CA 1
ATOM 699 C C . ARG A 1 91 ? -0.966 -6.032 -18.843 1.00 89.31 91 ARG A C 1
ATOM 701 O O . ARG A 1 91 ? -0.950 -5.389 -19.890 1.00 89.31 91 ARG A O 1
ATOM 708 N N . ILE A 1 92 ? 0.058 -6.024 -17.985 1.00 88.12 92 ILE A N 1
ATOM 709 C CA . ILE A 1 92 ? 1.301 -5.303 -18.264 1.00 88.12 92 ILE A CA 1
ATOM 710 C C . ILE A 1 92 ? 2.001 -5.996 -19.444 1.00 88.12 92 ILE A C 1
ATOM 712 O O . ILE A 1 92 ? 2.339 -7.177 -19.341 1.00 88.12 92 ILE A O 1
ATOM 716 N N . PRO A 1 93 ? 2.250 -5.291 -20.564 1.00 87.19 93 PRO A N 1
ATOM 717 C CA . PRO A 1 93 ? 2.883 -5.900 -21.724 1.00 87.19 93 PRO A CA 1
ATOM 718 C C . PRO A 1 93 ? 4.321 -6.344 -21.406 1.00 87.19 93 PRO A C 1
ATOM 720 O O . PRO A 1 93 ? 5.008 -5.707 -20.593 1.00 87.19 93 PRO A O 1
ATOM 723 N N . PRO A 1 94 ? 4.816 -7.408 -22.069 1.00 90.06 94 PRO A N 1
ATOM 724 C CA . PRO A 1 94 ? 6.166 -7.905 -21.846 1.00 90.06 94 PRO A CA 1
ATOM 725 C C . PRO A 1 94 ? 7.204 -6.811 -22.118 1.00 90.06 94 PRO A C 1
ATOM 727 O O . PRO A 1 94 ? 6.992 -5.903 -22.925 1.00 90.06 94 PRO A O 1
ATOM 730 N N . VAL A 1 95 ? 8.358 -6.902 -21.452 1.00 91.31 95 VAL A N 1
ATOM 731 C CA . VAL A 1 95 ? 9.440 -5.904 -21.562 1.00 91.31 95 VAL A CA 1
ATOM 732 C C . VAL A 1 95 ? 9.856 -5.678 -23.021 1.00 91.31 95 VAL A C 1
ATOM 734 O O . VAL A 1 95 ? 10.061 -4.536 -23.418 1.00 91.31 95 VAL A O 1
ATOM 737 N N . ALA A 1 96 ? 9.881 -6.736 -23.835 1.00 93.75 96 ALA A N 1
ATOM 738 C CA . ALA A 1 96 ? 10.136 -6.664 -25.274 1.00 93.75 96 ALA A CA 1
ATOM 739 C C . ALA A 1 96 ? 9.178 -5.716 -26.012 1.00 93.75 96 ALA A C 1
ATOM 741 O O . ALA A 1 96 ? 9.617 -4.853 -26.771 1.00 93.75 96 ALA A O 1
ATOM 742 N N . ALA A 1 97 ? 7.877 -5.822 -25.73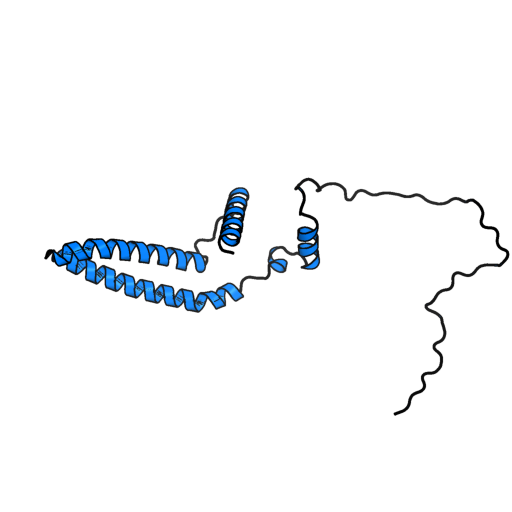2 1.00 92.00 97 ALA A N 1
ATOM 743 C CA . ALA A 1 97 ? 6.869 -4.954 -26.327 1.00 92.00 97 ALA A CA 1
ATOM 744 C C . ALA A 1 97 ? 7.012 -3.506 -25.838 1.00 92.00 97 ALA A C 1
ATOM 746 O O . ALA A 1 97 ? 6.948 -2.582 -26.645 1.00 92.00 97 ALA A O 1
ATOM 747 N N . ARG A 1 98 ? 7.274 -3.303 -24.538 1.00 91.56 98 ARG A N 1
ATOM 748 C CA . ARG A 1 98 ? 7.468 -1.958 -23.962 1.00 91.56 98 ARG A CA 1
ATOM 749 C C . ARG A 1 98 ? 8.691 -1.240 -24.524 1.00 91.56 98 ARG A C 1
ATOM 751 O O . ARG A 1 98 ? 8.638 -0.037 -24.742 1.00 91.56 98 ARG A O 1
ATOM 758 N N . LEU A 1 99 ? 9.774 -1.972 -24.763 1.00 91.19 99 LEU A N 1
ATOM 759 C CA . LEU A 1 99 ? 11.005 -1.425 -25.332 1.00 91.19 99 LEU A CA 1
ATOM 760 C C . LEU A 1 99 ? 10.992 -1.378 -26.865 1.00 91.19 99 LEU A C 1
ATOM 762 O O . LEU A 1 99 ? 11.929 -0.841 -27.444 1.00 91.19 99 LEU A O 1
ATOM 766 N N . GLN A 1 100 ? 9.974 -1.950 -27.518 1.00 92.44 100 GLN A N 1
ATOM 767 C CA . GLN A 1 100 ? 9.936 -2.156 -28.972 1.00 92.44 100 GLN A CA 1
ATOM 768 C C . GLN A 1 100 ? 11.195 -2.876 -29.496 1.00 92.44 100 GLN A C 1
ATOM 770 O O . GLN A 1 100 ? 11.751 -2.548 -30.542 1.00 92.44 100 GLN A O 1
ATOM 775 N N . MET A 1 101 ? 11.660 -3.875 -28.742 1.00 94.88 101 MET A N 1
ATOM 776 C CA . MET A 1 101 ? 12.886 -4.627 -29.007 1.00 94.88 101 MET A CA 1
ATOM 777 C C . MET A 1 101 ? 12.624 -6.135 -28.983 1.00 94.88 101 MET A C 1
ATOM 779 O O . MET A 1 101 ? 11.825 -6.620 -28.188 1.00 94.88 101 MET A O 1
ATOM 783 N N . SER A 1 102 ? 13.340 -6.903 -29.812 1.00 94.75 102 SER A N 1
ATOM 784 C CA . SER A 1 102 ? 13.289 -8.373 -29.757 1.00 94.75 102 SER A CA 1
ATOM 785 C C . SER A 1 102 ? 14.023 -8.912 -28.526 1.00 94.75 102 SER A C 1
ATOM 787 O O . SER A 1 102 ? 15.018 -8.326 -28.089 1.00 94.75 102 SER A O 1
ATOM 789 N N . GLU A 1 103 ? 13.614 -10.072 -28.008 1.00 94.94 103 GLU A N 1
ATOM 790 C CA . GLU A 1 103 ? 14.287 -10.728 -26.875 1.00 94.94 103 GLU A CA 1
ATOM 791 C C . GLU A 1 103 ? 15.779 -10.946 -27.142 1.00 94.94 103 GLU A C 1
ATOM 793 O O . GLU A 1 103 ? 16.613 -10.643 -26.293 1.00 94.94 103 GLU A O 1
ATOM 798 N N . ARG A 1 104 ? 16.138 -11.351 -28.368 1.00 94.50 104 ARG A N 1
ATOM 799 C CA . ARG A 1 104 ? 17.538 -11.495 -28.789 1.00 94.50 104 ARG A CA 1
ATOM 800 C C . ARG A 1 104 ? 18.314 -10.184 -28.666 1.00 94.50 104 ARG A C 1
ATOM 802 O O . ARG A 1 104 ? 19.457 -10.197 -28.221 1.00 94.50 104 ARG A O 1
ATOM 809 N N . SER A 1 105 ? 17.711 -9.054 -29.040 1.00 92.19 105 SER A N 1
ATOM 810 C CA . SER A 1 105 ? 18.355 -7.740 -28.922 1.00 92.19 105 SER A CA 1
ATOM 811 C C . SER A 1 105 ? 18.472 -7.261 -27.473 1.00 92.19 105 SER A C 1
ATOM 813 O O . SER A 1 105 ? 19.465 -6.622 -27.129 1.00 92.19 105 SER A O 1
ATOM 815 N N . ILE A 1 106 ? 17.517 -7.617 -26.611 1.00 93.44 106 ILE A N 1
ATOM 816 C CA . ILE A 1 106 ? 17.589 -7.348 -25.170 1.00 93.44 106 ILE A CA 1
ATOM 817 C C . ILE A 1 106 ? 18.713 -8.176 -24.547 1.00 93.44 106 ILE A C 1
ATOM 819 O O . ILE A 1 106 ? 19.618 -7.607 -23.943 1.00 93.44 106 ILE A O 1
ATOM 823 N N . LEU A 1 107 ? 18.711 -9.495 -24.757 1.00 93.88 107 LEU A N 1
ATOM 824 C CA . LEU A 1 107 ? 19.738 -10.404 -24.244 1.00 93.88 107 LEU A CA 1
ATOM 825 C C . LEU A 1 107 ? 21.131 -10.028 -24.747 1.00 93.88 107 LEU A C 1
ATOM 827 O O . LEU A 1 107 ? 22.067 -9.977 -23.957 1.00 93.88 107 LEU A O 1
ATOM 831 N N . SER A 1 108 ? 21.266 -9.696 -26.035 1.00 91.94 108 SER A N 1
ATOM 832 C CA . SER A 1 108 ? 22.540 -9.252 -26.604 1.00 91.94 108 SER A CA 1
ATOM 833 C C . SER A 1 108 ? 23.058 -7.995 -25.913 1.00 91.94 108 SER A C 1
ATOM 835 O O . SER A 1 108 ? 24.244 -7.949 -25.615 1.00 91.94 108 SER A O 1
ATOM 837 N N . ARG A 1 109 ? 22.198 -7.006 -25.624 1.00 90.88 109 ARG A N 1
ATOM 838 C CA . ARG A 1 109 ? 22.601 -5.802 -24.884 1.00 90.88 109 ARG A CA 1
ATOM 839 C C . ARG A 1 109 ? 22.895 -6.092 -23.417 1.00 90.88 109 ARG A C 1
ATOM 841 O O . ARG A 1 109 ? 23.807 -5.490 -22.880 1.00 90.88 109 ARG A O 1
ATOM 848 N N . LEU A 1 110 ? 22.163 -6.991 -22.764 1.00 89.75 110 LEU A N 1
ATOM 849 C CA . LEU A 1 110 ? 22.447 -7.373 -21.376 1.00 89.75 110 LEU A CA 1
ATOM 850 C C . LEU A 1 110 ? 23.774 -8.139 -21.253 1.00 89.75 110 LEU A C 1
ATOM 852 O O . LEU A 1 110 ? 24.510 -7.914 -20.301 1.00 89.75 110 LEU A O 1
ATOM 856 N N . ALA A 1 111 ? 24.101 -8.992 -22.229 1.00 88.44 111 ALA A N 1
ATOM 857 C CA . ALA A 1 111 ? 25.333 -9.779 -22.248 1.00 88.44 111 ALA A CA 1
ATOM 858 C C . ALA A 1 111 ? 26.581 -8.954 -22.603 1.00 88.44 111 ALA A C 1
ATOM 860 O O . ALA A 1 111 ? 27.662 -9.242 -22.099 1.00 88.44 111 ALA A O 1
ATOM 861 N N . THR A 1 112 ? 26.459 -7.937 -23.465 1.00 78.81 112 THR A N 1
ATOM 862 C CA . THR A 1 112 ? 27.600 -7.091 -23.860 1.00 78.81 112 THR A CA 1
ATOM 863 C C . THR A 1 112 ? 27.802 -5.880 -22.956 1.00 78.81 112 THR A C 1
ATOM 865 O O . THR A 1 112 ? 28.917 -5.378 -22.851 1.00 78.81 112 THR A O 1
ATOM 868 N N . ARG A 1 113 ? 26.758 -5.407 -22.268 1.00 59.78 113 ARG A N 1
ATOM 869 C CA . ARG A 1 113 ? 26.785 -4.164 -21.480 1.00 59.78 113 ARG A CA 1
ATOM 870 C C . ARG A 1 113 ? 27.099 -4.403 -19.999 1.00 59.78 113 ARG A C 1
ATOM 872 O O . ARG A 1 113 ? 26.516 -3.770 -19.125 1.00 59.78 113 ARG A O 1
ATOM 879 N N . GLY A 1 114 ? 28.055 -5.298 -19.745 1.00 53.12 114 GLY A N 1
ATOM 880 C CA . GLY A 1 114 ? 28.834 -5.343 -18.504 1.00 53.12 114 GLY A CA 1
ATOM 881 C C . GLY A 1 114 ? 29.965 -4.300 -18.455 1.00 53.12 114 GLY A C 1
ATOM 882 O O . GLY A 1 114 ? 30.753 -4.323 -17.518 1.00 53.12 114 GLY A O 1
ATOM 883 N N . GLY A 1 115 ? 30.059 -3.396 -19.441 1.00 48.91 115 GLY A N 1
ATOM 884 C CA . GLY A 1 115 ? 31.027 -2.297 -19.479 1.00 48.91 115 GLY A CA 1
ATOM 885 C C . GLY A 1 115 ? 30.455 -1.049 -20.165 1.00 48.91 115 GLY A C 1
ATOM 886 O O . GLY A 1 115 ? 29.953 -1.137 -21.281 1.00 48.91 115 GLY A O 1
ATOM 887 N N . ASP A 1 116 ? 30.498 0.064 -19.434 1.00 37.53 116 ASP A N 1
ATOM 888 C CA . ASP A 1 116 ? 30.419 1.494 -19.785 1.00 37.53 116 ASP A CA 1
ATOM 889 C C . ASP A 1 116 ? 29.452 2.070 -20.857 1.00 37.53 116 ASP A C 1
ATOM 891 O O . ASP A 1 116 ? 29.296 1.560 -21.970 1.00 37.53 116 ASP A O 1
ATOM 895 N N . PRO A 1 117 ? 28.857 3.256 -20.593 1.00 46.91 117 PRO A N 1
ATOM 896 C CA . PRO A 1 117 ? 28.109 4.035 -21.573 1.00 46.91 117 PRO A CA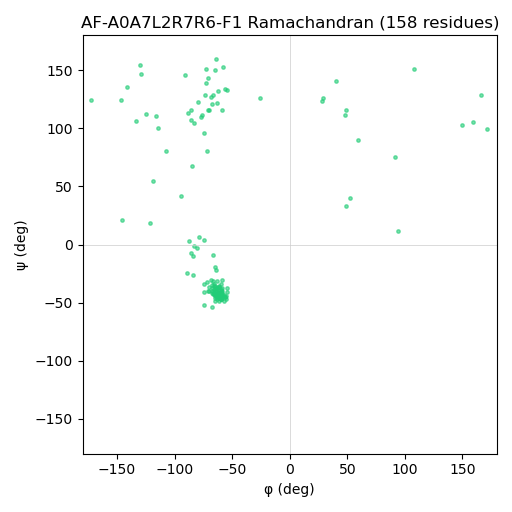 1
ATOM 897 C C . PRO A 1 117 ? 29.057 4.920 -22.406 1.00 46.91 117 PRO A C 1
ATOM 899 O O . PRO A 1 117 ? 29.019 6.140 -22.298 1.00 46.91 117 PRO A O 1
ATOM 902 N N . ALA A 1 118 ? 29.911 4.325 -23.243 1.00 39.44 118 ALA A N 1
ATOM 903 C CA . ALA A 1 118 ? 30.777 5.099 -24.149 1.00 39.44 118 ALA A CA 1
ATOM 904 C C . ALA A 1 118 ? 31.048 4.444 -25.518 1.00 39.44 118 ALA A C 1
ATOM 906 O O . ALA A 1 118 ? 31.995 4.811 -26.203 1.00 39.44 118 ALA A O 1
ATOM 907 N N . ALA A 1 119 ? 30.205 3.511 -25.966 1.00 43.25 119 ALA A N 1
ATOM 908 C CA . ALA A 1 119 ? 30.297 2.938 -27.313 1.00 43.25 119 ALA A CA 1
ATOM 909 C C . ALA A 1 119 ? 29.021 3.208 -28.126 1.00 43.25 119 ALA A C 1
ATOM 911 O O . ALA A 1 119 ? 28.370 2.300 -28.635 1.00 43.25 119 ALA A O 1
ATOM 912 N N . GLN A 1 120 ? 28.640 4.481 -28.229 1.00 44.56 120 GLN A N 1
ATOM 913 C CA . GLN A 1 120 ? 27.739 4.949 -29.279 1.00 44.56 120 GLN A CA 1
ATOM 914 C C . GLN A 1 120 ? 28.567 5.767 -30.268 1.00 44.56 120 GLN A C 1
ATOM 916 O O . GLN A 1 120 ? 28.625 6.989 -30.209 1.00 44.56 120 GLN A O 1
ATOM 921 N N . GLY A 1 121 ? 29.255 5.062 -31.159 1.00 38.69 121 GLY A N 1
ATOM 922 C CA . GLY A 1 121 ? 30.015 5.667 -32.239 1.00 38.69 121 GLY A CA 1
ATOM 923 C C . GLY A 1 121 ? 30.528 4.599 -33.191 1.00 38.69 121 GLY A C 1
ATOM 924 O O . GLY A 1 121 ? 31.247 3.702 -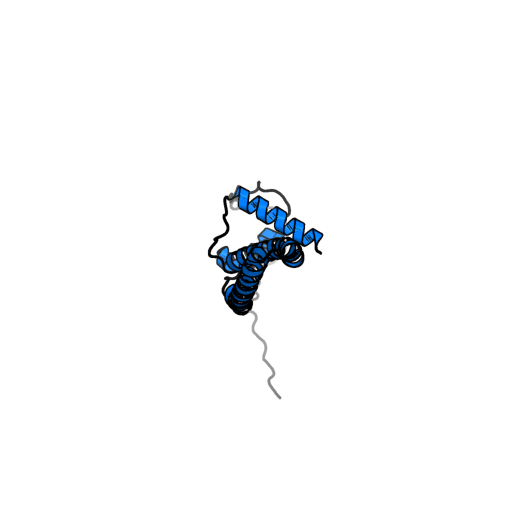32.774 1.00 38.69 121 GLY A O 1
ATOM 925 N N . SER A 1 122 ? 30.184 4.748 -34.470 1.00 38.19 122 SER A N 1
ATOM 926 C CA . SER A 1 122 ? 30.727 4.008 -35.615 1.00 38.19 122 SER A CA 1
ATOM 927 C C . SER A 1 122 ? 29.997 2.721 -36.032 1.00 38.19 122 SER A C 1
ATOM 929 O O . SER A 1 122 ? 30.504 1.608 -35.926 1.00 38.19 122 SER A O 1
ATOM 931 N N . PHE A 1 123 ? 28.844 2.899 -36.684 1.00 40.56 123 PHE A N 1
ATOM 932 C CA . PHE A 1 123 ? 28.630 2.202 -37.957 1.00 40.56 123 PHE A CA 1
ATOM 933 C C . PHE A 1 123 ? 29.528 2.886 -39.001 1.00 40.56 123 PHE A C 1
ATOM 935 O O . PHE A 1 123 ? 29.095 3.788 -39.713 1.00 40.56 123 PHE A O 1
ATOM 942 N N . GLY A 1 124 ? 30.810 2.523 -39.005 1.00 30.94 124 GLY A N 1
ATOM 943 C CA . GLY A 1 124 ? 31.824 3.042 -39.913 1.00 30.94 124 GLY A CA 1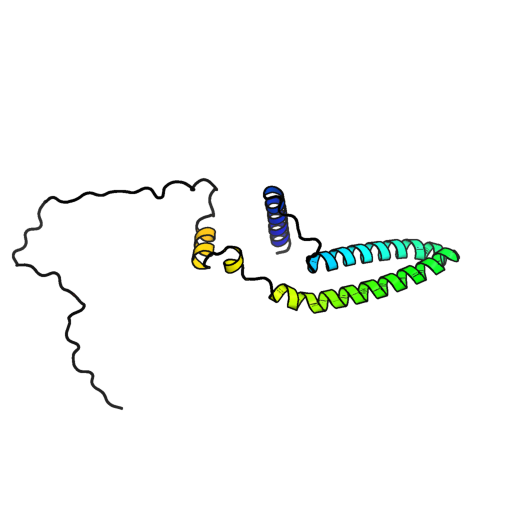
ATOM 944 C C . GLY A 1 124 ? 32.348 1.923 -40.801 1.00 30.94 124 GLY A C 1
ATOM 945 O O . GLY A 1 124 ? 33.016 1.005 -40.338 1.00 30.94 124 GLY A O 1
ATOM 946 N N . SER A 1 125 ? 32.005 2.020 -42.078 1.00 42.84 125 SER A N 1
ATOM 947 C CA . SER A 1 125 ? 32.631 1.374 -43.230 1.00 42.84 125 SER A CA 1
ATOM 948 C C . SER A 1 125 ? 34.113 1.012 -43.053 1.00 42.84 125 SER A C 1
ATOM 950 O O . SER A 1 125 ? 34.943 1.899 -42.858 1.00 42.84 125 SER A O 1
ATOM 952 N N . ALA A 1 126 ? 34.463 -0.253 -43.286 1.00 35.56 126 ALA A N 1
ATOM 953 C CA . ALA A 1 126 ? 35.797 -0.625 -43.744 1.00 35.56 126 ALA A CA 1
ATOM 954 C C . ALA A 1 126 ? 35.666 -1.211 -45.153 1.00 35.56 126 ALA A C 1
ATOM 956 O O . ALA A 1 126 ? 35.264 -2.358 -45.341 1.00 35.56 126 ALA A O 1
ATOM 957 N N . GLN A 1 127 ? 35.966 -0.375 -46.150 1.00 42.31 127 GLN A N 1
ATOM 958 C CA . GLN A 1 127 ? 36.342 -0.848 -47.473 1.00 42.31 127 GLN A CA 1
ATOM 959 C C . GLN A 1 127 ? 37.511 -1.826 -47.337 1.00 42.31 127 GLN A C 1
ATOM 961 O O . GLN A 1 127 ? 38.514 -1.470 -46.724 1.00 42.31 127 GLN A O 1
ATOM 966 N N . ILE A 1 128 ? 37.443 -2.980 -48.001 1.00 44.75 128 ILE A N 1
ATOM 967 C CA . ILE A 1 128 ? 38.648 -3.566 -48.590 1.00 44.75 128 ILE A CA 1
ATOM 968 C C . ILE A 1 128 ? 38.381 -3.797 -50.077 1.00 44.75 128 ILE A C 1
ATOM 970 O O . ILE A 1 128 ? 37.503 -4.548 -50.493 1.00 44.75 128 ILE A O 1
ATOM 974 N N . PHE A 1 129 ? 39.124 -3.006 -50.838 1.00 35.22 129 PHE A N 1
ATOM 975 C CA . PHE A 1 129 ? 39.201 -2.854 -52.278 1.00 35.22 129 PHE A CA 1
ATOM 976 C C . PHE A 1 129 ? 39.511 -4.176 -53.010 1.00 35.22 129 PHE A C 1
ATOM 978 O O . PHE A 1 129 ? 40.417 -4.909 -52.629 1.00 35.22 129 PHE A O 1
ATOM 985 N N . ASN A 1 130 ? 38.749 -4.429 -54.078 1.00 35.59 130 ASN A N 1
ATOM 986 C CA . ASN A 1 130 ? 39.187 -4.684 -55.459 1.00 35.59 130 ASN A CA 1
ATOM 987 C C . ASN A 1 130 ? 40.584 -5.313 -55.717 1.00 35.59 130 ASN A C 1
ATOM 989 O O . ASN A 1 130 ? 41.597 -4.709 -55.388 1.00 35.59 130 ASN A O 1
ATOM 993 N N . ASN A 1 131 ? 40.570 -6.449 -56.439 1.00 37.16 131 ASN A N 1
ATOM 994 C CA . ASN A 1 131 ? 41.559 -6.995 -57.394 1.00 37.16 131 ASN A CA 1
ATOM 995 C C . ASN A 1 131 ? 43.055 -6.650 -57.222 1.00 37.16 131 ASN A C 1
ATOM 997 O O . ASN A 1 131 ? 43.433 -5.494 -57.373 1.00 37.16 131 ASN A O 1
ATOM 1001 N N . ASN A 1 132 ? 43.918 -7.683 -57.157 1.00 33.28 132 ASN A N 1
ATOM 1002 C CA . ASN A 1 132 ? 44.925 -8.012 -58.195 1.00 33.28 132 ASN A CA 1
ATOM 1003 C C . ASN A 1 132 ? 46.083 -8.898 -57.649 1.00 33.28 132 ASN A C 1
ATOM 1005 O O . ASN A 1 132 ? 46.985 -8.411 -56.983 1.00 33.28 132 ASN A O 1
ATOM 1009 N N . PHE A 1 133 ? 46.047 -10.187 -58.012 1.00 30.98 133 PHE A N 1
ATOM 1010 C CA . PHE A 1 133 ? 47.157 -11.104 -58.356 1.00 30.98 133 PHE A CA 1
ATOM 1011 C C . PHE A 1 133 ? 48.435 -11.246 -57.479 1.00 30.98 133 PHE A C 1
ATOM 1013 O O . PHE A 1 133 ? 49.366 -10.452 -57.576 1.00 30.98 133 PHE A O 1
ATOM 1020 N N . GLY A 1 134 ? 48.554 -12.437 -56.854 1.00 33.09 134 GLY A N 1
ATOM 1021 C CA . GLY A 1 134 ? 49.798 -13.220 -56.647 1.00 33.09 134 GLY A CA 1
ATOM 1022 C C . GLY A 1 134 ? 50.356 -13.272 -55.208 1.00 33.09 134 GLY A C 1
ATOM 1023 O O . GLY A 1 134 ? 50.156 -12.300 -54.488 1.00 33.09 134 GLY A O 1
ATOM 1024 N N . PRO A 1 135 ? 51.071 -14.346 -54.762 1.00 44.62 135 PRO A N 1
ATOM 1025 C CA . PRO A 1 135 ? 51.735 -15.391 -55.557 1.00 44.62 135 PRO A CA 1
ATOM 1026 C C . PRO A 1 135 ? 51.446 -16.869 -55.160 1.00 44.62 135 PRO A C 1
ATOM 1028 O O . PRO A 1 135 ? 51.210 -17.217 -54.010 1.00 44.62 135 PRO A O 1
ATOM 1031 N N . ASN A 1 136 ? 51.594 -17.748 -56.157 1.00 39.78 136 ASN A N 1
ATOM 1032 C CA . ASN A 1 136 ? 52.118 -19.121 -56.077 1.00 39.78 136 ASN A CA 1
ATOM 1033 C C . ASN A 1 136 ? 51.443 -20.177 -55.174 1.00 39.78 136 ASN A C 1
ATOM 1035 O O . ASN A 1 136 ? 51.953 -20.508 -54.110 1.00 39.78 136 ASN A O 1
ATOM 1039 N N . PHE A 1 137 ? 50.472 -20.903 -55.739 1.00 35.22 137 PHE A N 1
ATOM 1040 C CA . PHE A 1 137 ? 50.417 -22.367 -55.604 1.00 35.22 137 PHE A CA 1
ATOM 1041 C C . PHE A 1 137 ? 50.150 -22.986 -56.984 1.00 35.22 137 PHE A C 1
ATOM 1043 O O . PHE A 1 137 ? 49.074 -22.860 -57.562 1.00 35.22 137 PHE A O 1
ATOM 1050 N N . ARG A 1 138 ? 51.200 -23.584 -57.554 1.00 41.66 138 ARG A N 1
ATOM 1051 C CA . ARG A 1 138 ? 51.241 -24.214 -58.878 1.00 41.66 138 ARG A CA 1
ATOM 1052 C C . ARG A 1 138 ? 50.819 -25.678 -58.731 1.00 41.66 138 ARG A C 1
ATOM 1054 O O . ARG A 1 138 ? 51.554 -26.454 -58.133 1.00 41.66 138 ARG A O 1
ATOM 1061 N N . GLY A 1 139 ? 49.675 -26.051 -59.300 1.00 39.78 139 GLY A N 1
ATOM 1062 C CA . GLY A 1 139 ? 49.228 -27.439 -59.459 1.00 39.78 139 GLY A CA 1
ATOM 1063 C C . GLY A 1 139 ? 48.539 -27.612 -60.820 1.00 39.78 139 GLY A C 1
ATOM 1064 O O . GLY A 1 139 ? 47.796 -26.713 -61.216 1.00 39.78 139 GLY A O 1
ATOM 1065 N N . PRO A 1 140 ? 48.809 -28.685 -61.587 1.00 43.88 140 PRO A N 1
ATOM 1066 C CA . PRO A 1 140 ? 48.287 -28.833 -62.940 1.00 43.88 140 PRO A CA 1
ATOM 1067 C C . PRO A 1 140 ? 46.889 -29.466 -62.909 1.00 43.88 140 PRO A C 1
ATOM 1069 O O . PRO A 1 140 ? 46.736 -30.617 -62.514 1.00 43.88 140 PRO A O 1
ATOM 1072 N N . GLY A 1 141 ? 45.865 -28.733 -63.341 1.00 42.53 141 GLY A N 1
ATOM 1073 C CA . GLY A 1 141 ? 44.524 -29.289 -63.549 1.00 42.53 141 GLY A CA 1
ATOM 1074 C C . GLY A 1 141 ? 43.469 -28.192 -63.717 1.00 42.53 141 GLY A C 1
ATOM 1075 O O . GLY A 1 141 ? 43.439 -27.272 -62.899 1.00 42.53 141 GLY A O 1
ATOM 1076 N N . PRO A 1 142 ? 42.630 -28.216 -64.766 1.00 46.06 142 PRO A N 1
ATOM 1077 C CA . PRO A 1 142 ? 41.716 -27.121 -65.049 1.00 46.06 142 PRO A CA 1
ATOM 1078 C C . PRO A 1 142 ? 40.467 -27.190 -64.158 1.00 46.06 142 PRO A C 1
ATOM 1080 O O . PRO A 1 142 ? 39.742 -28.175 -64.175 1.00 46.06 142 PRO A O 1
ATOM 1083 N N . GLY A 1 143 ? 40.245 -26.107 -63.409 1.00 43.97 143 GLY A N 1
ATOM 1084 C CA . GLY A 1 143 ? 38.955 -25.449 -63.164 1.00 43.97 143 GLY A CA 1
ATOM 1085 C C . GLY A 1 143 ? 37.738 -26.282 -62.741 1.00 43.97 143 GLY A C 1
ATOM 1086 O O . GLY A 1 143 ? 37.140 -26.986 -63.545 1.00 43.97 143 GLY A O 1
ATOM 1087 N N . GLY A 1 144 ? 37.249 -26.029 -61.524 1.00 46.91 144 GLY A N 1
ATOM 1088 C CA . GLY A 1 144 ? 35.872 -26.357 -61.151 1.00 46.91 144 GLY A CA 1
ATOM 1089 C C . GLY A 1 144 ? 35.586 -26.173 -59.664 1.00 46.91 144 GLY A C 1
ATOM 1090 O O . GLY A 1 144 ? 35.893 -27.037 -58.854 1.00 46.91 144 GLY A O 1
ATOM 1091 N N . ILE A 1 145 ? 34.968 -25.050 -59.304 1.00 54.19 145 ILE A N 1
ATOM 1092 C CA . ILE A 1 145 ? 34.268 -24.866 -58.024 1.00 54.19 145 ILE A CA 1
ATOM 1093 C C . ILE A 1 145 ? 33.161 -25.926 -57.926 1.00 54.19 145 ILE A C 1
ATOM 1095 O O . ILE A 1 145 ? 32.232 -25.922 -58.732 1.00 54.19 145 ILE A O 1
ATOM 1099 N N . VAL A 1 146 ? 33.259 -26.845 -56.962 1.00 57.62 146 VAL A N 1
ATOM 1100 C CA . VAL A 1 146 ? 32.252 -27.895 -56.751 1.00 57.62 146 VAL A CA 1
ATOM 1101 C C . VAL A 1 146 ? 31.043 -27.284 -56.045 1.00 57.62 146 VAL A C 1
ATOM 1103 O O . VAL A 1 146 ? 31.107 -26.903 -54.877 1.00 57.62 146 VAL A O 1
ATOM 1106 N N . ASN A 1 147 ? 29.934 -27.172 -56.772 1.00 51.66 147 ASN A N 1
ATOM 1107 C CA . ASN A 1 147 ? 28.659 -26.713 -56.243 1.00 51.66 147 ASN A CA 1
ATOM 1108 C C . ASN A 1 147 ? 27.895 -27.902 -55.626 1.00 51.66 147 ASN A C 1
ATOM 1110 O O . ASN A 1 147 ? 27.370 -28.754 -56.340 1.00 51.66 147 ASN A O 1
ATOM 1114 N N . TYR A 1 148 ? 27.820 -27.953 -54.294 1.00 54.34 148 TYR A N 1
ATOM 1115 C CA . TYR A 1 148 ? 27.161 -29.030 -53.540 1.00 54.34 148 TYR A CA 1
ATOM 1116 C C . TYR A 1 148 ? 25.634 -29.097 -53.721 1.00 54.34 148 TYR A C 1
ATOM 1118 O O . TYR A 1 148 ? 25.018 -30.066 -53.291 1.00 54.34 148 TYR A O 1
ATOM 1126 N N . SER A 1 149 ? 25.005 -28.109 -54.369 1.00 53.84 149 SER A N 1
ATOM 1127 C CA . SER A 1 149 ? 23.548 -28.096 -54.577 1.00 53.84 149 SER A CA 1
ATOM 1128 C C . SER A 1 149 ? 23.063 -28.914 -55.786 1.00 53.84 149 SER A C 1
ATOM 1130 O O . SER A 1 149 ? 21.860 -28.987 -56.014 1.00 53.84 149 SER A O 1
ATOM 1132 N N . GLN A 1 150 ? 23.963 -29.545 -56.554 1.00 53.53 150 GLN A N 1
ATOM 1133 C CA . GLN A 1 150 ? 23.618 -30.285 -57.784 1.00 53.53 150 GLN A CA 1
ATOM 1134 C C . GLN A 1 150 ? 24.019 -31.771 -57.781 1.00 53.53 150 GLN A C 1
ATOM 1136 O O . GLN A 1 150 ? 24.081 -32.397 -58.837 1.00 53.53 150 GLN A O 1
ATOM 1141 N N . MET A 1 151 ? 24.278 -32.377 -56.619 1.00 52.84 151 MET A N 1
ATOM 1142 C CA . MET A 1 151 ? 24.539 -33.822 -56.571 1.00 52.84 151 MET A CA 1
ATOM 1143 C C . MET A 1 151 ? 23.226 -34.613 -56.775 1.00 52.84 151 MET A C 1
ATOM 1145 O O . MET A 1 151 ? 22.252 -34.331 -56.073 1.00 52.84 151 MET A O 1
ATOM 1149 N N . PRO A 1 152 ? 23.158 -35.595 -57.700 1.00 58.66 152 PRO A N 1
ATOM 1150 C CA . PRO A 1 152 ? 21.951 -36.391 -57.913 1.00 58.66 152 PRO A CA 1
ATOM 1151 C C . PRO A 1 152 ? 21.656 -37.256 -56.682 1.00 58.66 152 PRO A C 1
ATOM 1153 O O . PRO A 1 152 ? 22.525 -37.990 -56.211 1.00 58.66 152 PRO A O 1
ATOM 1156 N N . LEU A 1 153 ? 20.425 -37.191 -56.172 1.00 65.50 153 LEU A N 1
ATOM 1157 C CA . LEU A 1 153 ? 19.957 -38.059 -55.092 1.00 65.50 153 LEU A CA 1
ATOM 1158 C C . LEU A 1 153 ? 19.780 -39.487 -55.632 1.00 65.50 153 LEU A C 1
ATOM 1160 O O . LEU A 1 153 ? 18.957 -39.727 -56.516 1.00 65.50 153 LEU A O 1
ATOM 1164 N N . GLY A 1 154 ? 20.575 -40.425 -55.112 1.00 60.09 154 GLY A N 1
ATOM 1165 C CA . GLY A 1 154 ? 20.424 -41.859 -55.370 1.00 60.09 154 GLY A CA 1
ATOM 1166 C C . GLY A 1 154 ? 19.090 -42.407 -54.836 1.00 60.09 154 GLY A C 1
ATOM 1167 O O . GLY A 1 154 ? 18.459 -41.775 -53.985 1.00 60.09 154 GLY A O 1
ATOM 1168 N N . PRO A 1 155 ? 18.625 -43.562 -55.341 1.00 60.81 155 PRO A N 1
ATOM 1169 C CA . PRO A 1 155 ? 17.248 -44.002 -55.164 1.00 60.81 155 PRO A CA 1
ATOM 1170 C C . PRO A 1 155 ? 16.942 -44.365 -53.707 1.00 60.81 155 PRO A C 1
ATOM 1172 O O . PRO A 1 155 ? 17.615 -45.190 -53.091 1.00 60.81 155 PRO A O 1
ATOM 1175 N N . TYR A 1 156 ? 15.875 -43.764 -53.182 1.00 47.44 156 TYR A N 1
ATOM 1176 C CA . TYR A 1 156 ? 15.245 -44.148 -51.926 1.00 47.44 156 TYR A CA 1
ATOM 1177 C C . TYR A 1 156 ? 14.688 -45.572 -52.045 1.00 47.44 156 TYR A C 1
ATOM 1179 O O . TYR A 1 156 ? 13.827 -45.836 -52.885 1.00 47.44 156 TYR A O 1
ATOM 1187 N N . VAL A 1 157 ? 15.133 -46.482 -51.178 1.00 53.78 157 VAL A N 1
ATOM 1188 C CA . VAL A 1 157 ? 14.426 -47.747 -50.951 1.00 53.78 157 VAL A CA 1
ATOM 1189 C C . VAL A 1 157 ? 13.309 -47.482 -49.942 1.00 53.78 157 VAL A C 1
ATOM 1191 O O . VAL A 1 157 ? 13.541 -47.295 -48.751 1.00 53.78 157 VAL A O 1
ATOM 1194 N N . THR A 1 158 ? 12.087 -47.427 -50.467 1.00 48.41 158 THR A N 1
ATOM 1195 C CA . THR A 1 158 ? 10.813 -47.558 -49.752 1.00 48.41 158 THR A CA 1
ATOM 1196 C C . THR A 1 158 ? 10.614 -49.005 -49.293 1.00 48.41 158 THR A C 1
ATOM 1198 O O . THR A 1 158 ? 10.864 -49.921 -50.072 1.00 48.41 158 THR A O 1
ATOM 1201 N N . GLY A 1 159 ? 10.024 -49.210 -48.109 1.00 48.00 159 GLY A N 1
ATOM 1202 C CA . GLY A 1 159 ? 9.212 -50.405 -47.851 1.00 48.00 159 GLY A CA 1
ATOM 1203 C C . GLY A 1 159 ? 9.188 -50.904 -46.406 1.00 48.00 159 GLY A C 1
ATOM 1204 O O . GLY A 1 159 ? 10.126 -51.575 -46.009 1.00 48.00 159 GLY A O 1
ATOM 1205 N N . ARG A 1 160 ? 8.068 -50.607 -45.725 1.00 41.22 160 ARG A N 1
ATOM 1206 C CA . ARG A 1 160 ? 7.420 -51.282 -44.575 1.00 41.22 160 ARG A CA 1
ATOM 1207 C C . ARG A 1 160 ? 8.258 -51.755 -43.386 1.00 41.22 160 ARG A C 1
ATOM 1209 O O . ARG A 1 160 ? 9.002 -52.743 -43.519 1.00 41.22 160 ARG A O 1
#

pLDDT: mean 78.25, std 22.34, range [30.94, 97.38]

Mean predicted aligned error: 16.53 Å

Organism: NCBI:txid98144

Secondary structure (DSSP, 8-state):
-HHHHHHHHHHHHHHHHHTT----TTSHHHHHHHHHHHHHHHHHHHHHHHHHHHTT-HHHHHHHHHHHHHHHHHHHHHHHHHHHHHHHHTTSPPHHHHHT--HHHHHHHHHH-SS-S------------------------------GGG---PPP----

Solvent-accessible surface area (backbone atoms only — not comparable to full-atom values): 10272 Å² total; per-residue (Å²): 109,70,67,59,52,50,50,54,51,52,52,49,53,54,50,28,57,76,68,68,56,74,81,63,71,82,37,70,70,47,49,47,50,52,50,49,54,50,49,53,52,51,53,54,51,44,63,56,39,50,56,47,25,75,75,66,36,64,69,38,44,58,48,47,56,50,52,52,52,50,47,52,53,50,52,52,52,46,49,55,46,61,71,45,44,64,65,56,59,69,67,58,71,54,69,39,68,74,68,75,42,54,66,67,59,51,51,51,50,62,70,64,59,84,59,78,99,79,82,89,77,75,99,65,87,78,87,80,80,79,89,84,87,86,83,89,86,91,74,94,74,88,83,77,88,84,66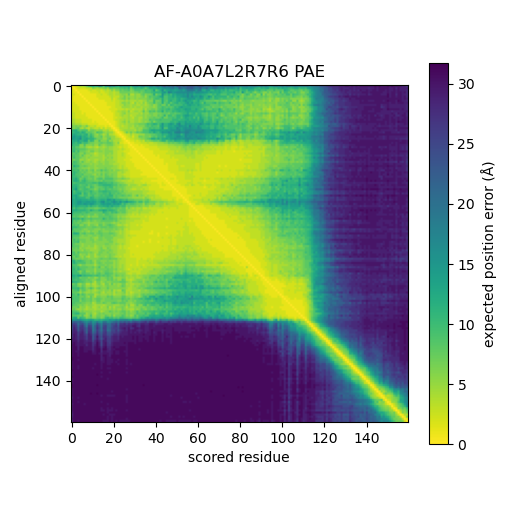,83,90,71,71,81,82,74,86,81,85,81,81,134

Nearest PDB structures (foldseek):
  3fd9-assembly1_C  TM=5.846E-01  e=3.474E+00  Pseudomonas aeruginosa UCBPP-PA14
  8dk2-assembly1_D  TM=6.492E-01  e=9.640E+00  Pseudomonas aeruginosa PA14

Radius of gyration: 35.04 Å; Cα contacts (8 Å, |Δi|>4): 44; chains: 1; bounding box: 69×63×96 Å

Foldseek 3Di:
DVVVVVVVVVVVVVVCVVVVPDDDCPPLVNVLVVLVVVLVVLVVVLVVLVVVVVVVPPVSVVVNVVSVVVNVVSVVVSVVSVVCVVVVVVPPDDPCVVVVHDPVRVVVCVVVVPDDPPPPDDPDDDDDDDDDDDDDDDDDDDDDDDDPVPDDDDDDDDDD

InterPro domains:
  IPR012957 CHD, C-terminal 2 [PF08074] (2-85)

Sequence (160 aa):
QLLEQALVIEEQLRRAAYLNMTQDPSHPAMALNARLAEVECLAESHQHLSKESLAGNKPANAVLHKVLNQLEELLSDMKADVTRLPSMLSRIPPVAARLQMSERSILSRLATRGGDPAAQGSFGSAQIFNNNFGPNFRGPGPGGIVNYSQMPLGPYVTGR